Protein AF-A0A2U3Z8I8-F1 (afdb_monomer)

Solvent-accessible surface area (backbone atoms only — not comparable to full-atom values): 7405 Å² total; per-residue (Å²): 108,60,63,57,48,53,62,71,44,86,77,61,98,60,83,48,76,60,45,52,52,47,51,51,49,53,53,55,49,52,52,50,51,53,50,50,54,70,66,42,90,50,96,43,72,73,56,22,53,55,58,53,57,68,39,70,66,52,45,47,50,51,52,35,53,55,47,46,53,51,18,49,49,32,44,60,57,41,67,76,64,86,82,49,83,84,77,35,66,48,33,54,51,12,51,50,39,53,55,57,39,52,54,45,61,55,56,54,48,49,61,66,45,34,72,39,86,80,47,18,62,55,54,55,46,53,60,63,72,76,104

Radius of gyration: 17.64 Å; Cα contacts (8 Å, |Δi|>4): 87; chains: 1; bounding box: 41×37×45 Å

Sequence (131 aa):
MLYTFVVLVQMERLPSVQEWIVIAYIFTYAIEKVREIFMSEAGKISQKIKVWFSDYFNISDTIAIISFFIGFGLRFGAKWNFENAYDNHVFVAGRLIYCLNIIFWYVRLLDFLAVNQQAGPYVMMIGKMVS

Foldseek 3Di:
DLLVCCLVDDPDLDQDPSNVVVVVVLVVVVVVLVVQLVPQDDPDSVVSVVVQVVDPLSVLSVVLSVLLVVLVCLSVVLNPPPDDCVPPPSNVVSSVSSVVSVVSVVVNVLVVQLPDPVSVVVSVVVVVVVD

Organism: Leptonychotes weddellii (NCBI:txid9713)

Mean predicted aligned error: 6.65 Å

Secondary structure (DSSP, 8-state):
-HHHHHHHS---SSPPHHHHHHHHHHHHHHHHHHHHHHHSS-SSHHHHHHHHTTSHHHHHHHHHHHHHHHHHHHHHHGGGS-S-TTT-HHHHHHHHHHHHHHHHHHHHHHHHHHTSTTTHHHHHHHHHHH-

Nearest PDB structures (foldseek):
  8si6-assembly1_A  TM=9.693E-01  e=1.575E-14  Mus musculus
  8si2-assembly1_A  TM=9.729E-01  e=2.718E-14  Mus musculus
  8si4-assembly1_A  TM=9.663E-01  e=4.692E-14  Mus musculus
  8w2l-assembly1_A  TM=9.672E-01  e=5.836E-14  Aequorea victoria
  8si5-assembly1_A  TM=9.693E-01  e=8.551E-14  Mus musculus

Structure (mmCIF, N/CA/C/O backbone):
data_AF-A0A2U3Z8I8-F1
#
_entry.id   AF-A0A2U3Z8I8-F1
#
loop_
_atom_site.group_PDB
_atom_site.id
_atom_site.type_symbol
_atom_site.label_atom_id
_atom_site.label_alt_id
_atom_site.label_comp_id
_atom_site.label_asym_id
_atom_site.label_entity_id
_atom_site.label_seq_id
_atom_site.pdbx_PDB_ins_code
_atom_site.Cartn_x
_atom_site.Cartn_y
_atom_site.Cartn_z
_atom_site.occupancy
_atom_site.B_iso_or_equi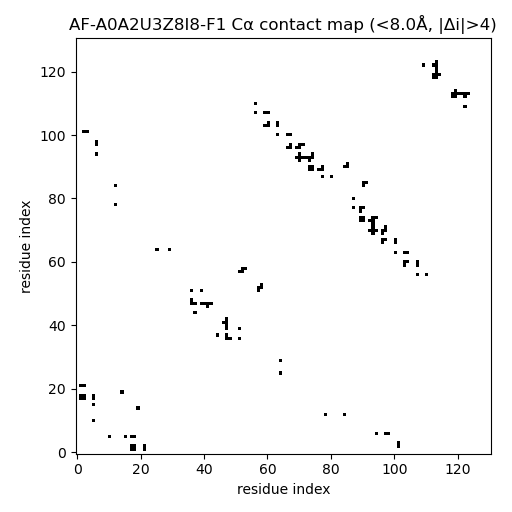v
_atom_site.auth_seq_id
_atom_site.auth_comp_id
_atom_site.auth_asym_id
_atom_site.auth_atom_id
_atom_site.pdbx_PDB_model_num
ATOM 1 N N . MET A 1 1 ? 0.387 -12.212 -5.362 1.00 86.69 1 MET A N 1
ATOM 2 C CA . MET A 1 1 ? 0.625 -12.945 -6.628 1.00 86.69 1 MET A CA 1
ATOM 3 C C . MET A 1 1 ? 1.063 -12.027 -7.766 1.00 86.69 1 MET A C 1
ATOM 5 O O . MET A 1 1 ? 2.200 -12.146 -8.202 1.00 86.69 1 MET A O 1
ATOM 9 N N . LEU A 1 2 ? 0.233 -11.085 -8.237 1.00 88.25 2 LEU A N 1
ATOM 10 C CA . LEU A 1 2 ? 0.663 -10.161 -9.304 1.00 88.25 2 LEU A CA 1
ATOM 11 C C . LEU A 1 2 ? 1.798 -9.235 -8.853 1.00 88.25 2 LEU A C 1
ATOM 13 O O . LEU A 1 2 ? 2.768 -9.060 -9.580 1.00 88.25 2 LEU A O 1
ATOM 17 N N . TYR A 1 3 ? 1.733 -8.723 -7.621 1.00 88.25 3 TYR A N 1
ATOM 18 C CA . TYR A 1 3 ? 2.781 -7.834 -7.123 1.00 88.25 3 TYR A CA 1
ATOM 19 C C . TYR A 1 3 ? 4.147 -8.520 -6.991 1.00 88.25 3 TYR A C 1
ATOM 21 O O . TYR A 1 3 ? 5.152 -7.995 -7.454 1.00 88.25 3 TYR A O 1
ATOM 29 N N . THR A 1 4 ? 4.175 -9.750 -6.473 1.00 90.94 4 THR A N 1
ATOM 30 C CA . THR A 1 4 ? 5.386 -10.584 -6.445 1.00 90.94 4 THR A CA 1
ATOM 31 C C . THR A 1 4 ? 5.949 -10.842 -7.836 1.00 90.94 4 THR A C 1
ATOM 33 O O . THR A 1 4 ? 7.159 -10.790 -8.011 1.00 90.94 4 THR A O 1
ATOM 36 N N . PHE A 1 5 ? 5.093 -11.089 -8.833 1.00 89.31 5 PHE A N 1
ATOM 37 C CA . PHE A 1 5 ? 5.540 -11.284 -10.212 1.00 89.31 5 PHE A CA 1
ATOM 38 C C . PHE A 1 5 ? 6.218 -10.022 -10.759 1.00 89.31 5 PHE A C 1
ATOM 40 O O . PHE A 1 5 ? 7.313 -10.109 -11.302 1.00 89.31 5 PHE A O 1
ATOM 47 N N . VAL A 1 6 ? 5.615 -8.850 -10.542 1.00 87.25 6 VAL A N 1
ATOM 48 C CA . VAL A 1 6 ? 6.165 -7.549 -10.964 1.00 87.25 6 VAL A CA 1
ATOM 49 C C . VAL A 1 6 ? 7.512 -7.243 -10.297 1.00 87.25 6 VAL A C 1
ATOM 51 O O . VAL A 1 6 ? 8.375 -6.631 -10.919 1.00 87.25 6 VAL A O 1
ATOM 54 N N . VAL A 1 7 ? 7.702 -7.663 -9.044 1.00 87.31 7 VAL A N 1
ATOM 55 C CA . VAL A 1 7 ? 8.947 -7.442 -8.291 1.00 87.31 7 VAL A CA 1
ATOM 56 C C . VAL A 1 7 ? 10.059 -8.424 -8.690 1.00 87.31 7 VAL A C 1
ATOM 58 O O . VAL A 1 7 ? 11.222 -8.028 -8.783 1.00 87.31 7 VAL A O 1
ATOM 61 N N . LEU A 1 8 ? 9.718 -9.699 -8.911 1.00 86.44 8 LEU A N 1
ATOM 62 C CA . LEU A 1 8 ? 10.684 -10.767 -9.196 1.00 86.44 8 LEU A CA 1
ATOM 63 C C . LEU A 1 8 ? 11.127 -10.802 -10.660 1.00 86.44 8 LEU A C 1
ATOM 65 O O . LEU A 1 8 ? 12.287 -11.102 -10.942 1.00 86.44 8 LEU A O 1
ATOM 69 N N . VAL A 1 9 ? 10.219 -10.513 -11.592 1.00 86.12 9 VAL A N 1
ATOM 70 C CA . VAL A 1 9 ? 10.545 -10.455 -13.019 1.00 86.12 9 VAL A CA 1
ATOM 71 C C . VAL A 1 9 ? 11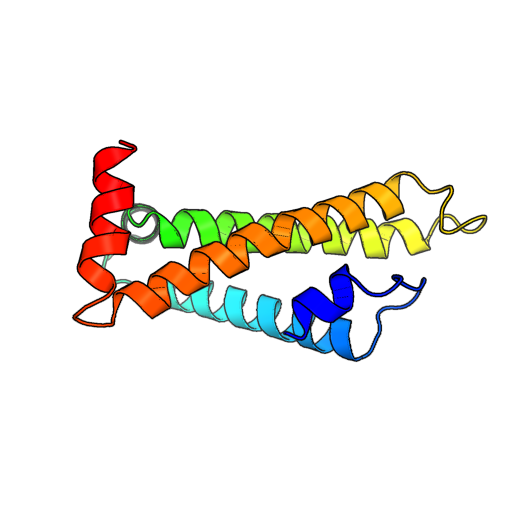.311 -9.16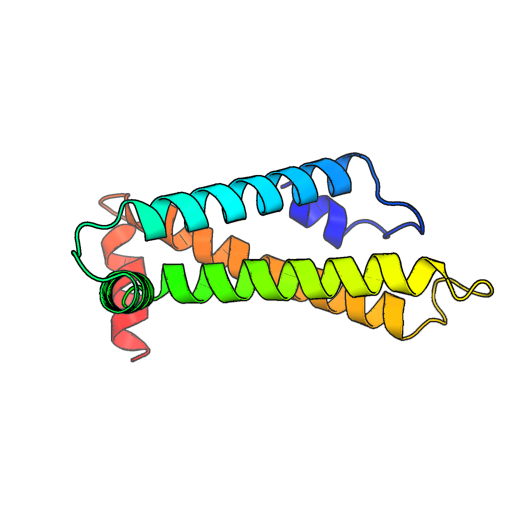9 -13.317 1.00 86.12 9 VAL A C 1
ATOM 73 O O . VAL A 1 9 ? 11.123 -8.139 -12.669 1.00 86.12 9 VAL A O 1
ATOM 76 N N . GLN A 1 10 ? 12.217 -9.235 -14.292 1.00 74.31 10 GLN A N 1
ATOM 77 C CA . GLN A 1 10 ? 13.007 -8.085 -14.711 1.00 74.31 10 GLN A CA 1
ATOM 78 C C . GLN A 1 10 ? 12.092 -6.909 -15.076 1.00 74.31 10 GLN A C 1
ATOM 80 O O . GLN A 1 10 ? 11.291 -6.985 -16.004 1.00 74.31 10 GLN A O 1
ATOM 85 N N . MET A 1 11 ? 12.229 -5.811 -14.331 1.00 73.88 11 MET A N 1
ATOM 86 C CA . MET A 1 11 ? 11.493 -4.581 -14.594 1.00 73.88 11 MET A CA 1
ATOM 87 C C . MET A 1 11 ? 12.020 -3.929 -15.871 1.00 73.88 11 MET A C 1
ATOM 89 O O . MET A 1 11 ? 13.174 -3.498 -15.935 1.00 73.88 11 MET A O 1
ATOM 93 N N . GLU A 1 12 ? 11.162 -3.857 -16.882 1.00 73.19 12 GLU A N 1
ATOM 94 C CA . GLU A 1 12 ? 11.425 -3.111 -18.106 1.00 73.19 12 GLU A CA 1
ATOM 95 C C . GLU A 1 12 ? 11.222 -1.601 -17.893 1.00 73.19 12 GLU A C 1
ATOM 97 O O . GLU A 1 12 ? 10.662 -1.145 -16.888 1.00 73.19 12 GLU A O 1
ATOM 102 N N . ARG A 1 13 ? 11.690 -0.802 -18.864 1.00 68.50 13 ARG A N 1
ATOM 103 C CA . ARG A 1 13 ? 11.580 0.669 -18.831 1.00 68.50 13 ARG A CA 1
ATOM 104 C C . ARG A 1 13 ? 10.128 1.147 -18.789 1.00 68.50 13 ARG A C 1
ATOM 106 O O . ARG A 1 13 ? 9.853 2.203 -18.226 1.00 68.50 13 ARG A O 1
ATOM 113 N N . LEU A 1 14 ? 9.218 0.401 -19.412 1.00 72.56 14 LEU A N 1
ATOM 114 C CA . LEU A 1 14 ? 7.792 0.696 -19.406 1.00 72.56 14 LEU A CA 1
ATOM 115 C C . LEU A 1 14 ? 7.071 -0.220 -18.411 1.00 72.56 14 LEU A C 1
ATOM 117 O O . LEU A 1 14 ? 7.456 -1.384 -18.281 1.00 72.56 14 LEU A O 1
ATOM 121 N N . PRO A 1 15 ? 6.037 0.280 -17.711 1.00 80.38 15 PRO A N 1
ATOM 122 C CA . PRO A 1 15 ? 5.259 -0.558 -16.816 1.00 80.38 15 PRO A CA 1
ATOM 123 C C . PRO A 1 15 ? 4.538 -1.642 -17.614 1.00 80.38 15 PRO A C 1
ATOM 125 O O . PRO A 1 15 ? 3.866 -1.350 -18.609 1.00 80.38 15 PRO A O 1
ATOM 128 N N . SER A 1 16 ? 4.669 -2.888 -17.168 1.00 86.75 16 SER A N 1
ATOM 129 C CA . SER A 1 16 ? 3.949 -4.012 -17.761 1.00 86.75 16 SER A CA 1
ATOM 130 C C . SER A 1 16 ? 2.458 -3.942 -17.424 1.00 86.75 16 SER A C 1
ATOM 132 O O . SER A 1 16 ? 2.032 -3.231 -16.510 1.00 86.75 16 SER A O 1
ATOM 134 N N . VAL A 1 17 ? 1.636 -4.715 -18.136 1.00 88.62 17 VAL A N 1
ATOM 135 C CA . VAL A 1 17 ? 0.191 -4.796 -17.856 1.00 88.62 17 VAL A CA 1
ATOM 136 C C . VAL A 1 17 ? -0.062 -5.238 -16.409 1.00 88.62 17 VAL A C 1
ATOM 138 O O . VAL A 1 17 ? -0.942 -4.705 -15.739 1.00 88.62 17 VAL A O 1
ATOM 141 N N . GLN A 1 18 ? 0.747 -6.168 -15.894 1.00 90.31 18 GLN A N 1
ATOM 142 C CA . GLN A 1 18 ? 0.650 -6.635 -14.512 1.00 90.31 18 GLN A CA 1
ATOM 143 C C . GLN A 1 18 ? 0.972 -5.521 -13.508 1.00 90.31 18 GLN A C 1
ATOM 145 O O . GLN A 1 18 ? 0.321 -5.432 -12.469 1.00 90.31 18 GLN A O 1
ATOM 150 N N . GLU A 1 19 ? 1.945 -4.661 -13.814 1.00 89.31 19 GLU A N 1
ATOM 151 C CA . GLU A 1 19 ? 2.300 -3.523 -12.964 1.00 89.31 19 GLU A CA 1
ATOM 152 C C . GLU A 1 19 ? 1.158 -2.505 -12.891 1.00 89.31 19 GLU A C 1
ATOM 154 O O . GLU A 1 19 ? 0.790 -2.080 -11.796 1.00 89.31 19 GLU A O 1
ATOM 159 N N . TRP A 1 20 ? 0.520 -2.195 -14.023 1.00 90.38 20 TRP A N 1
ATOM 160 C CA . TRP A 1 20 ? -0.655 -1.318 -14.059 1.00 90.38 20 TRP A CA 1
ATOM 161 C C . TRP A 1 20 ? -1.812 -1.826 -13.200 1.00 90.38 20 TRP A C 1
ATOM 163 O O . TRP A 1 20 ? -2.439 -1.032 -12.500 1.00 90.38 20 TRP A O 1
ATOM 173 N N . ILE A 1 21 ? -2.066 -3.138 -13.197 1.00 93.88 21 ILE A N 1
ATOM 174 C CA . ILE A 1 21 ? -3.099 -3.739 -12.341 1.00 93.88 21 ILE A CA 1
ATOM 175 C C . ILE A 1 21 ? -2.762 -3.530 -10.860 1.00 93.88 21 ILE A C 1
ATOM 177 O O . ILE A 1 21 ? -3.643 -3.195 -10.071 1.00 93.88 21 ILE A O 1
ATOM 181 N N . VAL A 1 22 ? -1.493 -3.691 -10.471 1.00 93.06 22 VAL A N 1
ATOM 182 C CA . VAL A 1 22 ? -1.065 -3.472 -9.082 1.00 93.06 22 VAL A CA 1
ATOM 183 C C . VAL A 1 22 ? -1.197 -2.004 -8.681 1.00 93.06 22 VAL A C 1
ATOM 185 O O . VAL A 1 22 ? -1.705 -1.713 -7.600 1.00 93.06 22 VAL A O 1
ATOM 188 N N . ILE A 1 23 ? -0.790 -1.080 -9.553 1.00 92.62 23 ILE A N 1
ATOM 189 C CA . ILE A 1 23 ? -0.935 0.361 -9.317 1.00 92.62 23 ILE A CA 1
ATOM 190 C C . ILE A 1 23 ? -2.411 0.720 -9.137 1.00 92.62 23 ILE A C 1
ATOM 192 O O . ILE A 1 23 ? -2.758 1.401 -8.175 1.00 92.62 23 ILE A O 1
ATOM 196 N N . ALA A 1 24 ? -3.283 0.227 -10.022 1.00 94.50 24 ALA A N 1
ATOM 197 C CA . ALA A 1 24 ? -4.720 0.448 -9.927 1.00 94.50 24 ALA A CA 1
ATOM 198 C C . ALA A 1 24 ? -5.282 -0.095 -8.607 1.00 94.50 24 ALA A C 1
ATOM 200 O O . ALA A 1 24 ? -5.999 0.625 -7.918 1.00 94.50 24 ALA A O 1
ATOM 201 N N . TYR A 1 25 ? -4.894 -1.313 -8.214 1.00 94.50 25 TYR A N 1
ATOM 202 C CA . TYR A 1 25 ? -5.311 -1.922 -6.951 1.00 94.50 25 TYR A CA 1
ATOM 203 C C . TYR A 1 25 ? -4.919 -1.059 -5.745 1.00 94.50 25 TYR A C 1
ATOM 205 O O . TYR A 1 25 ? -5.784 -0.680 -4.958 1.00 94.50 25 TYR A O 1
ATOM 213 N N . ILE A 1 26 ? -3.640 -0.686 -5.627 1.00 94.38 26 ILE A N 1
ATOM 214 C CA . ILE A 1 26 ? -3.137 0.105 -4.493 1.00 94.38 26 ILE A CA 1
ATOM 215 C C . ILE A 1 26 ? -3.759 1.504 -4.479 1.00 94.38 26 ILE A C 1
ATOM 217 O O . ILE A 1 26 ? -4.097 2.019 -3.415 1.00 94.38 26 ILE A O 1
ATOM 221 N N . PHE A 1 27 ? -3.979 2.103 -5.649 1.00 94.44 27 PHE A N 1
ATOM 222 C CA . PHE A 1 27 ? -4.657 3.389 -5.767 1.00 94.44 27 PHE A CA 1
ATOM 223 C C . PHE A 1 27 ? -6.114 3.318 -5.291 1.00 94.44 27 PHE A C 1
ATOM 225 O O . PHE A 1 27 ? -6.533 4.127 -4.465 1.00 94.44 27 PHE A O 1
ATOM 232 N N . THR A 1 28 ? -6.879 2.321 -5.746 1.00 95.38 28 THR A N 1
ATOM 233 C CA . THR A 1 28 ? -8.259 2.122 -5.277 1.00 95.38 28 THR A CA 1
ATOM 234 C C . THR A 1 28 ? -8.320 1.781 -3.789 1.00 95.38 28 THR A C 1
ATOM 236 O O . THR A 1 28 ? -9.191 2.292 -3.088 1.00 95.38 28 THR A O 1
ATOM 239 N N . TYR A 1 29 ? -7.355 1.008 -3.281 1.00 94.19 29 TYR A N 1
ATOM 240 C CA . TYR A 1 29 ? -7.232 0.694 -1.858 1.00 94.19 29 TYR A CA 1
ATOM 241 C C . TYR A 1 29 ? -6.965 1.951 -1.022 1.00 94.19 29 TYR A C 1
ATOM 243 O O . TYR A 1 29 ? -7.586 2.150 0.019 1.00 94.19 29 TYR A O 1
ATOM 251 N N . ALA A 1 30 ? -6.101 2.852 -1.498 1.00 94.25 30 ALA A N 1
ATOM 252 C CA . ALA A 1 30 ? -5.853 4.130 -0.837 1.00 94.25 30 ALA A CA 1
ATOM 253 C C . ALA A 1 30 ? -7.124 4.991 -0.762 1.00 94.25 30 ALA A C 1
ATOM 255 O O . ALA A 1 30 ? -7.412 5.567 0.287 1.00 94.25 30 ALA A O 1
ATOM 256 N N . ILE A 1 31 ? -7.921 5.037 -1.835 1.00 94.12 31 ILE A N 1
ATOM 257 C CA . ILE A 1 31 ? -9.219 5.732 -1.836 1.00 94.12 31 ILE A CA 1
ATOM 258 C C . ILE A 1 31 ? -10.174 5.102 -0.816 1.00 94.12 31 ILE A C 1
ATOM 260 O O . ILE A 1 31 ? -10.853 5.820 -0.080 1.00 94.12 31 ILE A O 1
ATOM 264 N N . GLU A 1 32 ? -10.219 3.773 -0.738 1.00 93.62 32 GLU A N 1
ATOM 265 C CA . GLU A 1 32 ? -11.049 3.075 0.240 1.00 93.62 32 GLU A CA 1
ATOM 266 C C . GLU A 1 32 ? -10.632 3.392 1.682 1.00 93.62 32 GLU A C 1
ATOM 268 O O . GLU A 1 32 ? -11.499 3.689 2.505 1.00 93.62 32 GLU A O 1
ATOM 273 N N . LYS A 1 33 ? -9.327 3.434 1.974 1.00 90.88 33 LYS A N 1
ATOM 274 C CA . LYS A 1 33 ? -8.813 3.842 3.289 1.00 90.88 33 LYS A CA 1
ATOM 275 C C . LYS A 1 33 ? -9.145 5.290 3.628 1.00 90.88 33 LYS A C 1
ATOM 277 O O . LYS A 1 33 ? -9.551 5.585 4.749 1.00 90.88 33 LYS A O 1
ATOM 282 N N . VAL A 1 34 ? -9.067 6.194 2.655 1.00 89.12 34 VAL A N 1
ATOM 283 C CA . VAL A 1 34 ? -9.515 7.582 2.834 1.00 89.12 34 VAL A CA 1
ATOM 284 C C . VAL A 1 34 ? -11.013 7.628 3.163 1.00 89.12 34 VAL A C 1
ATOM 286 O O . VAL A 1 34 ? -11.409 8.309 4.111 1.00 89.12 34 VAL A O 1
ATOM 289 N N . ARG A 1 35 ? -11.851 6.862 2.450 1.00 90.25 35 ARG A N 1
ATOM 290 C CA . ARG A 1 35 ? -13.292 6.741 2.741 1.00 90.25 35 ARG A CA 1
ATOM 291 C C . ARG A 1 35 ? -13.549 6.199 4.152 1.00 90.25 35 ARG A C 1
ATOM 293 O O . ARG A 1 35 ? -14.418 6.726 4.842 1.00 90.25 35 ARG A O 1
ATOM 300 N N . GLU A 1 36 ? -12.805 5.181 4.580 1.00 87.75 36 GLU A N 1
ATOM 301 C CA . GLU A 1 36 ? -12.894 4.580 5.919 1.00 87.75 36 GLU A CA 1
ATOM 302 C C . GLU A 1 36 ? -12.628 5.622 7.020 1.00 87.75 36 GLU A C 1
ATOM 304 O O . GLU A 1 36 ? -13.430 5.775 7.944 1.00 87.75 36 GLU A O 1
ATOM 309 N N . ILE A 1 37 ? -11.573 6.431 6.865 1.00 84.81 37 ILE A N 1
ATOM 310 C CA . ILE A 1 37 ? -11.239 7.521 7.795 1.00 84.81 37 ILE A CA 1
ATOM 311 C C . ILE A 1 37 ? -12.368 8.561 7.858 1.00 84.81 37 ILE A C 1
ATOM 313 O O . ILE A 1 37 ? -12.708 9.040 8.942 1.00 84.81 37 ILE A O 1
ATOM 317 N N . PHE A 1 38 ? -12.985 8.905 6.721 1.00 79.88 38 PHE A N 1
ATOM 318 C CA . PHE A 1 38 ? -14.100 9.857 6.689 1.00 79.88 38 PHE A CA 1
ATOM 319 C C . PHE A 1 38 ? -15.378 9.317 7.342 1.00 79.88 38 PHE A C 1
ATOM 321 O O . PHE A 1 38 ? -16.092 10.101 7.971 1.00 79.88 38 PHE A O 1
ATOM 328 N N . MET A 1 39 ? -15.654 8.015 7.237 1.00 80.75 39 MET A N 1
ATOM 329 C CA . MET A 1 39 ? -16.856 7.377 7.793 1.00 80.75 39 MET A CA 1
ATOM 330 C C . MET A 1 39 ? -16.740 6.989 9.275 1.00 80.75 39 MET A C 1
ATOM 332 O O . MET A 1 39 ? -17.751 6.671 9.890 1.00 80.75 39 MET A O 1
ATOM 336 N N . SER A 1 40 ? -15.548 7.065 9.874 1.00 75.81 40 SER A N 1
ATOM 337 C CA . SER A 1 40 ? -15.340 6.770 11.301 1.00 75.81 40 SER A CA 1
ATOM 338 C C . SER A 1 40 ? -16.218 7.647 12.217 1.00 75.81 40 SER A C 1
ATOM 340 O O . SER A 1 40 ? -16.455 8.819 11.924 1.00 75.81 40 SER A O 1
ATOM 342 N N . GLU A 1 41 ? -16.710 7.108 13.333 1.00 62.88 41 GLU A N 1
ATOM 343 C CA . GLU A 1 41 ? -17.842 7.653 14.113 1.00 62.88 41 GLU A CA 1
ATOM 344 C C . GLU A 1 41 ? -17.586 8.997 14.837 1.00 62.88 41 GLU A C 1
ATOM 346 O O . GLU A 1 41 ? -18.524 9.639 15.310 1.00 62.88 41 GLU A O 1
ATOM 351 N N . ALA A 1 42 ? -16.341 9.478 14.942 1.00 63.88 42 ALA A N 1
ATOM 352 C CA . ALA A 1 42 ? -16.028 10.646 15.779 1.00 6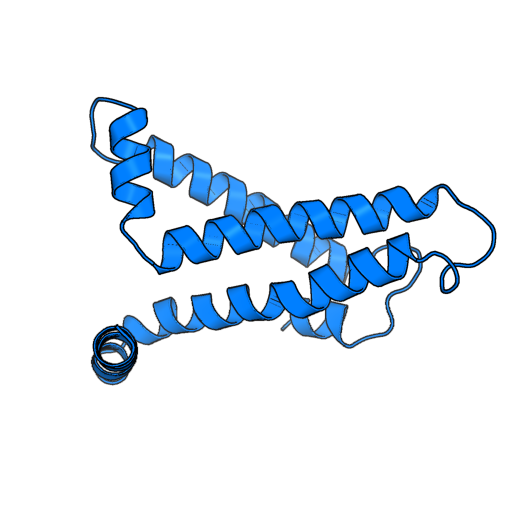3.88 42 ALA A CA 1
ATOM 353 C C . ALA A 1 42 ? -16.446 11.999 15.156 1.00 63.88 42 ALA A C 1
ATOM 355 O O . ALA A 1 42 ? -16.112 12.307 14.022 1.00 63.88 42 ALA A O 1
ATOM 356 N N . GLY A 1 43 ? -17.074 12.905 15.912 1.00 64.81 43 GLY A N 1
ATOM 357 C CA . GLY A 1 43 ? -17.532 14.201 15.369 1.00 64.81 43 GLY A CA 1
ATOM 358 C C . GLY A 1 43 ? -16.432 15.137 14.823 1.00 64.81 43 GLY A C 1
ATOM 359 O O . GLY A 1 43 ? -16.712 15.984 13.979 1.00 64.81 43 GLY A O 1
ATOM 360 N N . LYS A 1 44 ? -15.169 14.993 15.264 1.00 78.62 44 LYS A N 1
ATOM 361 C CA . LYS A 1 44 ? -14.021 15.819 14.829 1.00 78.62 44 LYS A CA 1
ATOM 362 C C . LYS A 1 44 ? -13.030 15.003 13.992 1.00 78.62 44 LYS A C 1
ATOM 364 O O . LYS A 1 44 ? -12.555 13.965 14.444 1.00 78.62 44 LYS A O 1
ATOM 369 N N . ILE A 1 45 ? -12.618 15.530 12.834 1.00 72.69 45 ILE A N 1
ATOM 370 C CA . ILE A 1 45 ? -11.684 14.873 11.890 1.00 72.69 45 ILE A CA 1
ATOM 371 C C . ILE A 1 45 ? -10.351 14.491 12.559 1.00 72.69 45 ILE A C 1
ATOM 373 O O . ILE A 1 45 ? -9.857 13.384 12.372 1.00 72.69 45 ILE A O 1
ATOM 377 N N . SER A 1 46 ? -9.797 15.367 13.403 1.00 74.00 46 SER A N 1
ATOM 378 C CA . SER A 1 46 ? -8.547 15.087 14.130 1.00 74.00 46 SER A CA 1
ATOM 379 C C . SER A 1 46 ? -8.664 13.876 15.069 1.00 74.00 46 SER A C 1
ATOM 381 O O . SER A 1 46 ? -7.722 13.099 15.209 1.00 74.00 46 SER A O 1
ATOM 383 N N . GLN A 1 47 ? -9.840 13.674 15.667 1.00 76.94 47 GLN A N 1
ATOM 384 C CA . GLN A 1 47 ? -10.094 12.540 16.548 1.00 76.94 47 GLN A CA 1
ATOM 385 C C . GLN A 1 47 ? -10.311 11.247 15.752 1.00 76.94 47 GLN A C 1
ATOM 387 O O . GLN A 1 47 ? -9.804 10.211 16.172 1.00 76.94 47 GLN A O 1
ATOM 392 N N . LYS A 1 48 ? -10.968 11.312 14.582 1.00 78.62 48 LYS A N 1
ATOM 393 C CA . LYS A 1 48 ? -11.109 10.166 13.661 1.00 78.62 48 LYS A CA 1
ATOM 394 C C . LYS A 1 48 ? -9.748 9.597 13.267 1.00 78.62 48 LYS A C 1
ATOM 396 O O . LYS A 1 48 ? -9.509 8.405 13.407 1.00 78.62 48 LYS A O 1
ATOM 401 N N . ILE A 1 49 ? -8.840 10.477 12.843 1.00 78.38 49 ILE A N 1
ATOM 402 C CA . ILE A 1 49 ? -7.480 10.104 12.440 1.00 78.38 49 ILE A CA 1
ATOM 403 C C . ILE A 1 49 ? -6.729 9.456 13.610 1.00 78.38 49 ILE A C 1
ATOM 405 O O . ILE A 1 49 ? -6.100 8.418 13.437 1.00 78.38 49 ILE A O 1
ATOM 409 N N . LYS A 1 50 ? -6.835 10.026 14.818 1.00 81.75 50 LYS A N 1
ATOM 410 C CA . LYS A 1 50 ? -6.169 9.482 16.008 1.00 81.75 50 LYS A CA 1
ATOM 411 C C . LYS A 1 50 ? -6.667 8.082 16.381 1.00 81.75 50 LYS A C 1
ATOM 413 O O . LYS A 1 50 ? -5.853 7.243 16.745 1.00 81.75 50 LYS A O 1
ATOM 418 N N . VAL A 1 51 ? -7.977 7.840 16.299 1.00 81.94 51 VAL A N 1
ATOM 419 C CA . VAL A 1 51 ? -8.563 6.516 16.568 1.00 81.94 51 VAL A CA 1
ATOM 420 C C . VAL A 1 51 ? -8.132 5.517 15.498 1.00 81.94 51 VAL A C 1
ATOM 422 O O . VAL A 1 51 ? -7.698 4.424 15.834 1.00 81.94 51 VAL A O 1
ATOM 425 N N . TRP A 1 52 ? -8.165 5.913 14.226 1.00 82.44 52 TRP A N 1
ATOM 426 C CA . TRP A 1 52 ? -7.780 5.041 13.118 1.00 82.44 52 TRP A CA 1
ATOM 427 C C . TRP A 1 52 ? -6.299 4.623 13.174 1.00 82.44 52 TRP A C 1
ATOM 429 O O . TRP A 1 52 ? -5.974 3.459 12.948 1.00 82.44 52 TRP A O 1
ATOM 439 N N . PHE A 1 53 ? -5.403 5.536 13.568 1.00 83.69 53 PHE A N 1
ATOM 440 C CA . PHE A 1 53 ? -3.986 5.229 13.804 1.00 83.69 53 PHE A CA 1
ATOM 441 C C . PHE A 1 53 ? -3.712 4.450 15.102 1.00 83.69 53 PHE A C 1
ATOM 443 O O . PHE A 1 53 ? -2.556 4.146 15.374 1.00 83.69 53 PHE A O 1
ATOM 450 N N . SER A 1 54 ? -4.721 4.115 15.911 1.00 82.25 54 SER A N 1
ATOM 451 C CA . SER A 1 54 ? -4.512 3.254 17.083 1.00 82.25 54 SER A CA 1
ATOM 452 C C . SER A 1 54 ? -4.252 1.796 16.697 1.00 82.25 54 SER A C 1
ATOM 454 O O . SER A 1 54 ? -3.664 1.057 17.486 1.00 82.25 54 SER A O 1
ATOM 456 N N . ASP A 1 55 ? -4.678 1.381 15.504 1.00 85.12 55 ASP A N 1
ATOM 457 C CA . ASP A 1 55 ? -4.487 0.017 15.029 1.00 85.12 55 ASP A CA 1
ATOM 458 C C . ASP A 1 55 ? -3.134 -0.130 14.324 1.00 85.12 55 ASP A C 1
ATOM 460 O O . ASP A 1 55 ? -2.828 0.566 13.350 1.00 85.12 55 ASP A O 1
ATOM 464 N N . TYR A 1 56 ? -2.334 -1.101 14.774 1.00 85.38 56 TYR A N 1
ATOM 465 C CA . TYR A 1 56 ? -1.012 -1.391 14.208 1.00 85.38 56 TYR A CA 1
ATOM 466 C C . TYR A 1 56 ? -1.058 -1.674 12.697 1.00 85.38 56 TYR A C 1
ATOM 468 O O . TYR A 1 56 ? -0.189 -1.218 11.949 1.00 85.38 56 TYR A O 1
ATOM 476 N N . PHE A 1 57 ? -2.092 -2.377 12.224 1.00 88.56 57 PHE A N 1
ATOM 477 C CA . PHE A 1 57 ? -2.256 -2.680 10.802 1.00 88.56 57 PHE A CA 1
ATOM 478 C C . PHE A 1 57 ? -2.584 -1.436 9.962 1.00 88.56 57 PHE A C 1
ATOM 480 O O . PHE A 1 57 ? -2.078 -1.317 8.849 1.00 88.56 57 PHE A O 1
ATOM 487 N N . ASN A 1 58 ? -3.344 -0.472 10.495 1.00 89.38 58 ASN A N 1
ATOM 488 C CA . ASN A 1 58 ? -3.666 0.777 9.793 1.00 89.38 58 ASN A CA 1
ATOM 489 C C . ASN A 1 58 ? -2.437 1.694 9.657 1.00 89.38 58 ASN A C 1
ATOM 491 O O . ASN A 1 58 ? -2.222 2.314 8.608 1.00 89.38 58 ASN A O 1
ATOM 495 N N . ILE A 1 59 ? -1.576 1.733 10.683 1.00 90.12 59 ILE A N 1
ATOM 496 C CA . ILE A 1 59 ? -0.271 2.408 10.595 1.00 90.12 59 ILE A CA 1
ATOM 497 C C . ILE A 1 59 ? 0.575 1.767 9.485 1.00 90.12 59 ILE A C 1
ATOM 499 O O . ILE A 1 59 ? 1.083 2.473 8.611 1.00 90.12 59 ILE A O 1
ATOM 503 N N . SER A 1 60 ? 0.697 0.435 9.497 1.00 92.38 60 SER A N 1
ATOM 504 C CA . SER A 1 60 ? 1.449 -0.314 8.484 1.00 92.38 60 SER A CA 1
ATOM 505 C C . SER A 1 60 ? 0.923 -0.051 7.067 1.00 92.38 60 SER A C 1
ATOM 507 O O . SER A 1 60 ? 1.713 0.216 6.163 1.00 92.38 60 SER A O 1
ATOM 509 N N . ASP A 1 61 ? -0.397 -0.058 6.871 1.00 92.75 61 ASP A N 1
ATOM 510 C CA . ASP A 1 61 ? -1.033 0.226 5.579 1.00 92.75 61 ASP A CA 1
ATOM 511 C C . ASP A 1 61 ? -0.724 1.640 5.078 1.00 92.75 61 ASP A C 1
ATOM 513 O O . ASP A 1 61 ? -0.454 1.844 3.895 1.00 92.75 61 ASP A O 1
ATOM 517 N N . THR A 1 62 ? -0.700 2.627 5.975 1.00 92.06 62 THR A N 1
ATOM 518 C CA . THR A 1 62 ? -0.354 4.009 5.613 1.00 92.06 62 THR A CA 1
ATOM 519 C C . THR A 1 62 ? 1.083 4.108 5.111 1.00 92.06 62 THR A C 1
ATOM 521 O O . THR A 1 62 ? 1.344 4.724 4.076 1.00 92.06 62 THR A O 1
ATOM 524 N N . ILE A 1 63 ? 2.019 3.459 5.810 1.00 94.12 63 ILE A N 1
ATOM 525 C CA . ILE A 1 63 ? 3.429 3.397 5.404 1.00 94.12 63 ILE A CA 1
ATOM 526 C C . ILE A 1 63 ? 3.561 2.669 4.060 1.00 94.12 63 ILE A C 1
ATOM 528 O O . ILE A 1 63 ? 4.308 3.121 3.186 1.00 94.12 63 ILE A O 1
ATOM 532 N N . ALA A 1 64 ? 2.807 1.586 3.855 1.00 93.94 64 ALA A N 1
ATOM 533 C CA . ALA A 1 64 ? 2.787 0.836 2.604 1.00 93.94 64 ALA A CA 1
ATOM 534 C C . ALA A 1 64 ? 2.320 1.703 1.426 1.00 93.94 64 ALA A C 1
ATOM 536 O O . ALA A 1 64 ? 2.976 1.740 0.387 1.00 93.94 64 ALA A O 1
ATOM 537 N N . ILE A 1 65 ? 1.225 2.447 1.588 1.00 94.56 65 ILE A N 1
ATOM 538 C CA . ILE A 1 65 ? 0.666 3.301 0.535 1.00 94.56 65 ILE A CA 1
ATOM 539 C C . ILE A 1 65 ? 1.618 4.462 0.210 1.00 94.56 65 ILE A C 1
ATOM 541 O O . ILE A 1 65 ? 1.929 4.698 -0.958 1.00 94.56 65 ILE A O 1
ATOM 545 N N . ILE A 1 66 ? 2.131 5.167 1.226 1.00 94.44 66 ILE A N 1
ATOM 546 C CA . ILE A 1 66 ? 3.032 6.315 1.024 1.00 94.44 66 ILE A CA 1
ATOM 547 C C . ILE A 1 66 ? 4.332 5.873 0.346 1.00 94.44 66 ILE A C 1
ATOM 549 O O . ILE A 1 66 ? 4.738 6.459 -0.659 1.00 94.44 66 ILE A O 1
ATOM 553 N N . SER A 1 67 ? 4.975 4.818 0.856 1.00 93.69 67 SER A N 1
ATOM 554 C CA . SER A 1 67 ? 6.221 4.310 0.269 1.00 93.69 67 SER A CA 1
ATOM 555 C C . SER A 1 67 ? 6.019 3.783 -1.155 1.00 93.69 67 SER A C 1
ATOM 557 O O . SER A 1 67 ? 6.900 3.969 -1.995 1.00 93.69 67 SER A O 1
ATOM 559 N N . PHE A 1 68 ? 4.848 3.215 -1.469 1.00 93.81 68 PHE A N 1
ATOM 560 C CA . PHE A 1 68 ? 4.511 2.786 -2.826 1.00 93.81 68 PHE A CA 1
ATOM 561 C C . PHE A 1 68 ? 4.466 3.963 -3.806 1.00 93.81 68 PHE A C 1
ATOM 563 O O . PHE A 1 68 ? 5.099 3.905 -4.859 1.00 93.81 68 PHE A O 1
ATOM 570 N N . PHE A 1 69 ? 3.781 5.059 -3.457 1.00 93.12 69 PHE A N 1
ATOM 571 C CA . PHE A 1 69 ? 3.721 6.239 -4.327 1.00 93.12 69 PHE A CA 1
ATOM 572 C C . PHE A 1 69 ? 5.079 6.925 -4.490 1.00 93.12 69 PHE A C 1
ATOM 574 O O . PHE A 1 69 ? 5.378 7.413 -5.579 1.00 93.12 69 PHE A O 1
ATOM 581 N N . ILE A 1 70 ? 5.931 6.910 -3.460 1.00 92.50 70 ILE A N 1
ATOM 582 C CA . ILE A 1 70 ? 7.317 7.389 -3.570 1.00 92.50 70 ILE A CA 1
ATOM 583 C C . ILE A 1 70 ? 8.102 6.518 -4.559 1.00 92.50 70 ILE A C 1
ATOM 585 O O . ILE A 1 70 ? 8.722 7.044 -5.483 1.00 92.50 70 ILE A O 1
ATOM 589 N N . GLY A 1 71 ? 8.041 5.190 -4.416 1.00 89.00 71 GLY A N 1
ATOM 590 C CA . GLY A 1 71 ? 8.687 4.261 -5.345 1.00 89.00 71 GLY A CA 1
ATOM 591 C C . GLY A 1 71 ? 8.182 4.435 -6.780 1.00 89.00 71 GLY A C 1
ATOM 592 O O . GLY A 1 71 ? 8.973 4.461 -7.723 1.00 89.00 71 GLY A O 1
ATOM 593 N N . PHE A 1 72 ? 6.867 4.607 -6.951 1.00 88.75 72 PHE A N 1
ATOM 594 C CA . PHE A 1 72 ? 6.226 4.867 -8.242 1.00 88.75 72 PHE A CA 1
ATOM 595 C C . PHE A 1 72 ? 6.700 6.194 -8.847 1.00 88.75 72 PHE A C 1
ATOM 597 O O . PHE A 1 72 ? 7.104 6.229 -10.008 1.00 88.75 72 PHE A O 1
ATOM 604 N N . GLY A 1 73 ? 6.742 7.265 -8.052 1.00 87.25 73 GLY A N 1
ATOM 605 C CA . GLY A 1 73 ? 7.240 8.572 -8.473 1.00 87.25 73 GLY A CA 1
ATOM 606 C C . GLY A 1 73 ? 8.697 8.527 -8.932 1.00 87.25 73 GLY A C 1
ATOM 607 O O . GLY A 1 73 ? 9.013 9.049 -9.997 1.00 87.25 73 GLY A O 1
ATOM 608 N N . LEU A 1 74 ? 9.576 7.840 -8.195 1.00 85.50 74 LEU A N 1
ATOM 609 C CA . LEU A 1 74 ? 10.982 7.666 -8.585 1.00 85.50 74 LEU A CA 1
ATOM 610 C C . LEU A 1 74 ? 11.126 6.838 -9.868 1.00 85.50 74 LEU A C 1
ATOM 612 O O . LEU A 1 74 ? 11.948 7.167 -10.724 1.00 85.50 74 LEU A O 1
ATOM 616 N N . ARG A 1 75 ? 10.289 5.812 -10.054 1.00 79.50 75 ARG A N 1
ATOM 617 C CA . ARG A 1 75 ? 10.283 5.004 -11.278 1.00 79.50 75 ARG A CA 1
ATOM 618 C C . ARG A 1 75 ? 9.861 5.808 -12.510 1.00 79.50 75 ARG A C 1
ATOM 620 O O . ARG A 1 75 ? 10.500 5.693 -13.553 1.00 79.50 75 ARG A O 1
ATOM 627 N N . PHE A 1 76 ? 8.823 6.637 -12.400 1.00 77.06 76 PHE A N 1
ATOM 628 C CA . PHE A 1 76 ? 8.379 7.504 -13.499 1.00 77.06 76 PHE A CA 1
ATOM 629 C C . PHE A 1 76 ? 9.311 8.703 -13.711 1.00 77.06 76 PHE A C 1
ATOM 631 O O . PHE A 1 76 ? 9.537 9.105 -14.850 1.00 77.06 76 PHE A O 1
ATOM 638 N N . GLY A 1 77 ? 9.898 9.241 -12.640 1.00 71.19 77 GLY A N 1
ATOM 639 C CA . GLY A 1 77 ? 10.884 10.321 -12.692 1.00 71.19 77 GLY A CA 1
ATOM 640 C C . GLY A 1 77 ? 12.181 9.907 -13.392 1.00 71.19 77 GLY A C 1
ATOM 641 O O . GLY A 1 77 ? 12.740 10.687 -14.158 1.00 71.19 77 GLY A O 1
ATOM 642 N N . ALA A 1 78 ? 12.609 8.650 -13.233 1.00 66.69 78 ALA A N 1
ATOM 643 C CA . ALA A 1 78 ? 13.784 8.102 -13.915 1.00 66.69 78 ALA A CA 1
ATOM 644 C C . ALA A 1 78 ? 13.633 8.002 -15.448 1.00 66.69 78 ALA A C 1
ATOM 646 O O . ALA A 1 78 ? 14.630 7.847 -16.150 1.00 66.69 78 ALA A O 1
ATOM 647 N N . LYS A 1 79 ? 12.410 8.127 -15.988 1.00 59.94 79 LYS A N 1
ATOM 648 C CA . LYS A 1 79 ? 12.134 8.119 -17.436 1.00 59.94 79 LYS A CA 1
ATOM 649 C C . LYS A 1 79 ? 12.763 9.311 -18.176 1.00 59.94 79 LYS A C 1
ATOM 651 O O . LYS A 1 79 ? 12.961 9.227 -19.384 1.00 59.94 79 LYS A O 1
ATOM 656 N N . TRP A 1 80 ? 13.061 10.407 -17.474 1.00 56.81 80 TRP A N 1
ATOM 657 C CA . TRP A 1 80 ? 13.506 11.666 -18.082 1.00 56.81 80 TRP A CA 1
ATOM 658 C C . TRP A 1 80 ? 15.023 11.760 -18.332 1.00 56.81 80 TRP A C 1
ATOM 660 O O . TRP A 1 80 ? 15.429 12.563 -19.165 1.00 56.81 80 TRP A O 1
ATOM 670 N N . ASN A 1 81 ? 15.851 10.914 -17.702 1.00 54.84 81 ASN A N 1
ATOM 671 C CA . ASN A 1 81 ? 17.305 10.876 -17.931 1.00 54.84 81 ASN A CA 1
ATOM 672 C C . ASN A 1 81 ? 17.666 9.737 -18.896 1.00 54.84 81 ASN A C 1
ATOM 674 O O . ASN A 1 81 ? 17.856 8.580 -18.510 1.00 54.84 81 ASN A O 1
ATOM 678 N N . PHE A 1 82 ? 17.687 10.087 -20.180 1.00 54.25 82 PHE A N 1
ATOM 679 C CA . PHE A 1 82 ? 17.778 9.197 -21.334 1.00 54.25 82 PHE A CA 1
ATOM 680 C C . PHE A 1 82 ? 19.237 8.846 -21.670 1.00 54.25 82 PHE A C 1
ATOM 682 O O . PHE A 1 82 ? 19.806 9.413 -22.593 1.00 54.25 82 PHE A O 1
ATOM 689 N N . GLU A 1 83 ? 19.851 7.892 -20.964 1.00 55.25 83 GLU A N 1
ATOM 690 C CA 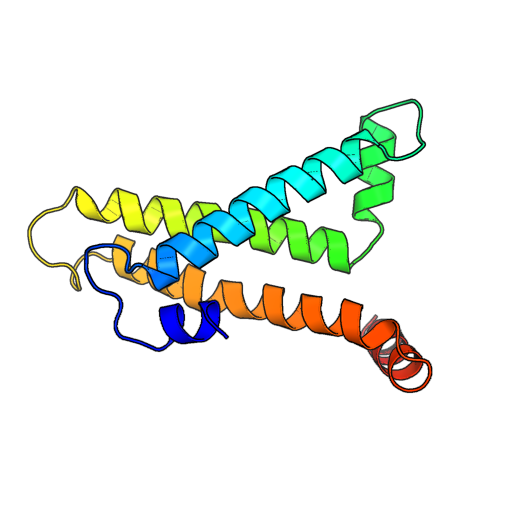. GLU A 1 83 ? 21.077 7.278 -21.510 1.00 55.25 83 GLU A CA 1
ATOM 691 C C . GLU A 1 83 ? 21.214 5.788 -21.174 1.00 55.25 83 GLU A C 1
ATOM 693 O O . GLU A 1 83 ? 21.321 4.986 -22.094 1.00 55.25 83 GLU A O 1
ATOM 698 N N . ASN A 1 84 ? 21.016 5.352 -19.921 1.00 55.34 84 ASN A N 1
ATOM 699 C CA . ASN A 1 84 ? 20.994 3.923 -19.564 1.00 55.34 84 ASN A CA 1
ATOM 700 C C . ASN A 1 84 ? 20.047 3.630 -18.384 1.00 55.34 84 ASN A C 1
ATOM 702 O O . ASN A 1 84 ? 20.131 4.242 -17.324 1.00 55.34 84 ASN A O 1
ATOM 706 N N . ALA A 1 85 ? 19.133 2.663 -18.541 1.00 53.16 85 ALA A N 1
ATOM 707 C CA . ALA A 1 85 ? 18.106 2.354 -17.531 1.00 53.16 85 ALA A CA 1
ATOM 708 C C . ALA A 1 85 ? 18.657 1.755 -16.223 1.00 53.16 85 ALA A C 1
ATOM 710 O O . ALA A 1 85 ? 18.004 1.873 -15.191 1.00 53.16 85 ALA A O 1
ATOM 711 N N . TYR A 1 86 ? 19.841 1.135 -16.263 1.00 53.91 86 TYR A N 1
ATOM 712 C CA . TYR A 1 86 ? 20.483 0.518 -15.096 1.00 53.91 86 TYR A CA 1
ATOM 713 C C . TYR A 1 86 ? 21.573 1.387 -14.442 1.00 53.91 86 TYR A C 1
ATOM 715 O O . TYR A 1 86 ? 21.873 1.156 -13.276 1.00 53.91 86 TYR A O 1
ATOM 723 N N . ASP A 1 87 ? 22.095 2.412 -15.129 1.00 56.41 87 ASP A N 1
ATOM 724 C CA . ASP A 1 87 ? 23.033 3.395 -14.544 1.00 56.41 87 ASP A CA 1
ATOM 725 C C . ASP A 1 87 ? 22.318 4.512 -13.773 1.00 56.41 87 ASP A C 1
ATOM 727 O O . ASP A 1 87 ? 22.922 5.249 -12.996 1.00 56.41 87 ASP A O 1
ATOM 731 N N . ASN A 1 88 ? 21.004 4.649 -13.955 1.00 69.19 88 ASN A N 1
ATOM 732 C CA . ASN A 1 88 ? 20.224 5.616 -13.204 1.00 69.19 88 ASN A CA 1
ATOM 733 C C . ASN A 1 88 ? 19.999 5.114 -11.771 1.00 69.19 88 ASN A C 1
ATOM 735 O O . ASN A 1 88 ? 19.080 4.335 -11.503 1.00 69.19 88 ASN A O 1
ATOM 739 N N . HIS A 1 89 ? 20.780 5.642 -10.826 1.00 77.50 89 HIS A N 1
ATOM 740 C CA . HIS A 1 89 ? 20.608 5.409 -9.385 1.00 77.50 89 HIS A CA 1
ATOM 741 C C . HIS A 1 89 ? 19.158 5.627 -8.907 1.00 77.50 89 HIS A C 1
ATOM 743 O O . HIS A 1 89 ? 18.688 4.939 -8.002 1.00 77.50 89 HIS A O 1
ATOM 749 N N . VAL A 1 90 ? 18.418 6.532 -9.559 1.00 80.00 90 VAL A N 1
ATOM 750 C CA . VAL A 1 90 ? 16.999 6.822 -9.284 1.00 80.00 90 VAL A CA 1
ATOM 751 C C . VAL A 1 90 ? 16.088 5.632 -9.610 1.00 80.00 90 VAL A C 1
ATOM 753 O O . VAL A 1 90 ? 15.185 5.318 -8.835 1.00 80.00 90 VAL A O 1
ATOM 756 N N . PHE A 1 91 ? 16.335 4.931 -10.722 1.00 81.31 91 PHE A N 1
ATOM 757 C CA . PHE A 1 91 ? 15.553 3.753 -11.108 1.00 81.31 91 PHE A CA 1
ATOM 758 C C . PHE A 1 91 ? 15.810 2.584 -10.152 1.00 81.31 91 PHE A C 1
ATOM 760 O O . PHE A 1 91 ? 14.868 1.925 -9.710 1.00 81.31 91 PHE A O 1
ATOM 767 N N . VAL A 1 92 ? 17.076 2.369 -9.775 1.00 83.44 92 VAL A N 1
ATOM 768 C CA . VAL A 1 92 ? 17.456 1.336 -8.801 1.00 83.44 92 VAL A CA 1
ATOM 769 C C . VAL A 1 92 ? 16.824 1.621 -7.438 1.00 83.44 92 VAL A C 1
ATOM 771 O O . VAL A 1 92 ? 16.245 0.714 -6.844 1.00 83.44 92 VAL A O 1
ATOM 774 N N . ALA A 1 93 ? 16.850 2.873 -6.970 1.00 87.62 93 ALA A N 1
ATOM 775 C CA . ALA A 1 93 ? 16.189 3.271 -5.728 1.00 87.62 93 ALA A CA 1
ATOM 776 C C . ALA A 1 93 ? 14.670 3.029 -5.780 1.00 87.62 93 ALA A C 1
ATOM 778 O O . ALA A 1 93 ? 14.115 2.437 -4.856 1.00 87.62 93 ALA A O 1
ATOM 779 N N . GLY A 1 94 ? 14.007 3.404 -6.881 1.00 87.44 94 GLY A N 1
ATOM 780 C CA . GLY A 1 94 ? 12.587 3.111 -7.096 1.00 87.44 94 GLY A CA 1
ATOM 781 C C . GLY A 1 94 ? 12.294 1.610 -7.021 1.00 87.44 94 GLY A C 1
ATOM 782 O O . GLY A 1 94 ? 11.431 1.187 -6.255 1.00 87.44 94 GLY A O 1
ATOM 783 N N . ARG A 1 95 ? 13.069 0.785 -7.735 1.00 87.31 95 ARG A N 1
ATOM 784 C CA . ARG A 1 95 ? 12.939 -0.680 -7.697 1.00 87.31 95 ARG A CA 1
ATOM 785 C C . ARG A 1 95 ? 13.155 -1.252 -6.295 1.00 87.31 95 ARG A C 1
ATOM 787 O O . ARG A 1 95 ? 12.381 -2.103 -5.873 1.00 87.31 95 ARG A O 1
ATOM 794 N N . LEU A 1 96 ? 14.170 -0.792 -5.563 1.00 90.12 96 LEU A N 1
ATOM 795 C CA . LEU A 1 96 ? 14.430 -1.243 -4.192 1.00 90.12 96 LEU A CA 1
ATOM 796 C C . LEU A 1 96 ? 13.263 -0.915 -3.258 1.00 90.12 96 LEU A C 1
ATOM 798 O O . LEU A 1 96 ? 12.868 -1.763 -2.460 1.00 90.12 96 LEU A O 1
ATOM 802 N N . ILE A 1 97 ? 12.664 0.270 -3.396 1.00 92.12 97 ILE A N 1
ATOM 803 C CA . ILE A 1 97 ? 11.474 0.646 -2.626 1.00 92.12 97 ILE A CA 1
ATOM 804 C C . ILE A 1 97 ? 10.305 -0.287 -2.955 1.00 92.12 97 ILE A C 1
ATOM 806 O O . ILE A 1 97 ? 9.663 -0.775 -2.032 1.00 92.12 97 ILE A O 1
ATOM 810 N N . TYR A 1 98 ? 10.071 -0.611 -4.230 1.00 89.88 98 TYR A N 1
ATOM 811 C CA . TYR A 1 98 ? 9.073 -1.611 -4.636 1.00 89.88 98 TYR A CA 1
ATOM 812 C C . TYR A 1 98 ? 9.329 -2.990 -4.005 1.00 89.88 98 TYR A C 1
ATOM 814 O O . TYR A 1 98 ? 8.406 -3.616 -3.480 1.00 89.88 98 TYR A O 1
ATOM 822 N N . CYS A 1 99 ? 10.584 -3.449 -4.007 1.00 90.88 99 CYS A N 1
ATOM 823 C CA . CYS A 1 99 ? 10.965 -4.720 -3.395 1.00 90.88 99 CYS A CA 1
ATOM 824 C C . CYS A 1 99 ? 10.695 -4.741 -1.887 1.00 90.88 99 CYS A C 1
ATOM 826 O O . CYS A 1 99 ? 10.169 -5.724 -1.380 1.00 90.88 99 CYS A O 1
ATOM 828 N N . LEU A 1 100 ? 11.033 -3.671 -1.163 1.00 93.44 100 LEU A N 1
ATOM 829 C CA . LEU A 1 100 ? 10.787 -3.581 0.281 1.00 93.44 100 LEU A CA 1
ATOM 830 C C . LEU A 1 100 ? 9.299 -3.408 0.597 1.00 93.44 100 LEU A C 1
ATOM 832 O O . LEU A 1 100 ? 8.801 -3.936 1.590 1.00 93.44 100 LEU A O 1
ATOM 836 N N . ASN A 1 101 ? 8.571 -2.708 -0.269 1.00 94.88 101 ASN A N 1
ATOM 837 C CA . ASN A 1 101 ? 7.165 -2.404 -0.075 1.00 94.88 101 ASN A CA 1
ATOM 838 C C . ASN A 1 101 ? 6.293 -3.671 -0.012 1.00 94.88 101 ASN A C 1
ATOM 840 O O . ASN A 1 101 ? 5.311 -3.698 0.726 1.00 94.88 101 ASN A O 1
ATOM 844 N N . ILE A 1 102 ? 6.680 -4.753 -0.701 1.00 93.38 102 ILE A N 1
ATOM 845 C CA . ILE A 1 102 ? 5.945 -6.027 -0.674 1.00 93.38 102 ILE A CA 1
ATOM 846 C C . ILE A 1 102 ? 5.804 -6.629 0.724 1.00 93.38 102 ILE A C 1
ATOM 848 O O . ILE A 1 102 ? 4.801 -7.284 1.004 1.00 93.38 102 ILE A O 1
ATOM 852 N N . ILE A 1 103 ? 6.767 -6.369 1.611 1.00 93.62 103 ILE A N 1
ATOM 853 C CA . ILE A 1 103 ? 6.771 -6.879 2.983 1.00 93.62 103 ILE A CA 1
ATOM 854 C C . ILE A 1 103 ? 5.536 -6.367 3.732 1.00 93.62 103 ILE A C 1
ATOM 856 O O . ILE A 1 103 ? 4.859 -7.150 4.393 1.00 93.62 103 ILE A O 1
ATOM 860 N N . PHE A 1 104 ? 5.179 -5.089 3.567 1.00 93.81 104 PHE A N 1
ATOM 861 C CA . PHE A 1 104 ? 4.006 -4.514 4.229 1.00 93.81 104 PHE A CA 1
ATOM 862 C C . PHE A 1 104 ? 2.698 -5.168 3.769 1.00 93.81 104 PHE A C 1
ATOM 864 O O . PHE A 1 104 ? 1.835 -5.475 4.591 1.00 93.81 104 PHE A O 1
ATOM 871 N N . TRP A 1 105 ? 2.567 -5.466 2.474 1.00 93.31 105 TRP A N 1
ATOM 872 C CA . TRP A 1 105 ? 1.386 -6.160 1.949 1.00 93.31 105 TRP A CA 1
ATOM 873 C C . TRP A 1 105 ? 1.293 -7.610 2.431 1.00 93.31 105 TRP A C 1
ATOM 875 O O . TRP A 1 105 ? 0.192 -8.125 2.602 1.00 93.31 105 TRP A O 1
ATOM 885 N N . TYR A 1 106 ? 2.429 -8.264 2.692 1.00 92.81 106 TYR A N 1
ATOM 886 C CA . TYR A 1 106 ? 2.448 -9.578 3.335 1.00 92.81 106 TYR A CA 1
ATOM 887 C C . TYR A 1 106 ? 2.058 -9.513 4.811 1.00 92.81 106 TYR A C 1
ATOM 889 O O . TYR A 1 106 ? 1.291 -10.358 5.263 1.00 92.81 106 TYR A O 1
ATOM 897 N N . VAL A 1 107 ? 2.511 -8.499 5.553 1.00 91.94 107 VAL A N 1
ATOM 898 C CA . VAL A 1 107 ? 2.067 -8.274 6.940 1.00 91.94 107 VAL A CA 1
ATOM 899 C C . VAL A 1 107 ? 0.554 -8.049 6.992 1.00 91.94 107 VAL A C 1
ATOM 901 O O . VAL A 1 107 ? -0.109 -8.607 7.862 1.00 91.94 107 VAL A O 1
ATOM 904 N N . ARG A 1 108 ? -0.028 -7.338 6.018 1.00 91.94 108 ARG A N 1
ATOM 905 C CA . ARG A 1 108 ? -1.488 -7.175 5.901 1.00 91.94 108 ARG A CA 1
ATOM 906 C C . ARG A 1 108 ? -2.235 -8.505 5.734 1.00 91.94 108 ARG A C 1
ATOM 908 O O . ARG A 1 108 ? -3.366 -8.617 6.192 1.00 91.94 108 ARG A O 1
ATOM 915 N N . LEU A 1 109 ? -1.617 -9.542 5.157 1.00 90.81 109 LEU A N 1
ATOM 916 C CA . LEU A 1 109 ? -2.236 -10.875 5.096 1.00 90.81 109 LEU A CA 1
ATOM 917 C C . LEU A 1 109 ? -2.401 -11.520 6.478 1.00 90.81 109 LEU A C 1
ATOM 919 O O . LEU A 1 109 ? -3.302 -12.341 6.647 1.00 90.81 109 LEU A O 1
ATOM 923 N N . LEU A 1 110 ? -1.581 -11.146 7.467 1.00 90.06 110 LEU A N 1
ATOM 924 C CA . LEU A 1 110 ? -1.747 -11.620 8.844 1.00 90.06 110 LEU A CA 1
ATOM 925 C C . LEU A 1 110 ? -3.047 -11.103 9.464 1.00 90.06 110 LEU A C 1
ATOM 927 O O . LEU A 1 110 ? -3.658 -11.832 10.238 1.00 90.06 110 LEU A O 1
ATOM 931 N N . ASP A 1 111 ? -3.499 -9.904 9.088 1.00 89.94 111 ASP A N 1
ATOM 932 C CA . ASP A 1 111 ? -4.787 -9.351 9.526 1.00 89.94 111 ASP A CA 1
ATOM 933 C C . ASP A 1 111 ? -5.955 -10.201 8.995 1.00 89.94 111 ASP A C 1
ATOM 935 O O . ASP A 1 111 ? -6.847 -10.598 9.740 1.00 89.94 111 ASP A O 1
ATOM 939 N N . PHE A 1 112 ? -5.896 -10.617 7.724 1.00 89.25 112 PHE A N 1
ATOM 940 C CA . PHE A 1 112 ? -6.882 -11.552 7.167 1.00 89.25 112 PHE A CA 1
ATOM 941 C C . PHE A 1 112 ? -6.826 -12.933 7.831 1.00 89.25 112 PHE A C 1
ATOM 943 O O . PHE A 1 112 ? -7.865 -13.549 8.068 1.00 89.25 112 PHE A O 1
ATOM 950 N N . LEU A 1 113 ? -5.624 -13.422 8.153 1.00 89.44 113 LEU A N 1
ATOM 951 C CA . LEU A 1 113 ? -5.444 -14.684 8.870 1.00 89.44 113 LEU A CA 1
ATOM 952 C C . LEU A 1 113 ? -6.008 -14.604 10.296 1.00 89.44 113 LEU A C 1
ATOM 954 O O 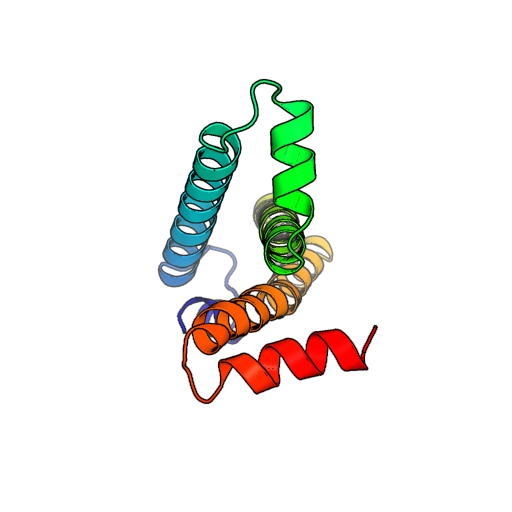. LEU A 1 113 ? -6.525 -15.598 10.811 1.00 89.44 113 LEU A O 1
ATOM 958 N N . ALA A 1 114 ? -5.932 -13.428 10.924 1.00 88.25 114 ALA A N 1
ATOM 959 C CA . ALA A 1 114 ? -6.328 -13.238 12.309 1.00 88.25 114 ALA A CA 1
ATOM 960 C C . ALA A 1 114 ? -7.837 -13.418 12.547 1.00 88.25 114 ALA A C 1
ATOM 962 O O . ALA A 1 114 ? -8.257 -13.679 13.673 1.00 88.25 114 ALA A O 1
ATOM 963 N N . VAL A 1 115 ? -8.649 -13.348 11.489 1.00 89.56 115 VAL A N 1
ATOM 9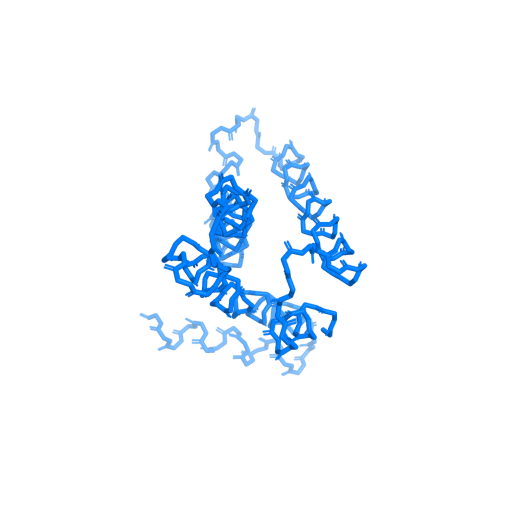64 C CA . VAL A 1 115 ? -10.100 -13.583 11.542 1.00 89.56 115 VAL A CA 1
ATOM 965 C C . VAL A 1 115 ? -10.438 -15.063 11.787 1.00 89.56 115 VAL A C 1
ATOM 967 O O . VAL A 1 115 ? -11.514 -15.384 12.292 1.00 89.56 115 VAL A O 1
ATOM 970 N N . ASN A 1 116 ? -9.531 -15.992 11.464 1.00 91.19 116 ASN A N 1
ATOM 971 C CA . ASN A 1 116 ? -9.753 -17.416 11.711 1.00 91.19 116 ASN A CA 1
ATOM 972 C C . ASN A 1 116 ? -9.6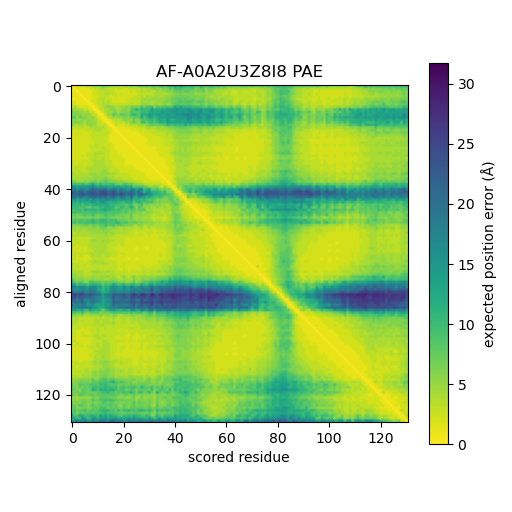51 -17.746 13.213 1.00 91.19 116 ASN A C 1
ATOM 974 O O . ASN A 1 116 ? -8.672 -17.387 13.863 1.00 91.19 116 ASN A O 1
ATOM 978 N N . GLN A 1 117 ? -10.595 -18.532 13.741 1.00 84.88 117 GLN A N 1
ATOM 979 C CA . GLN A 1 117 ? -10.670 -18.910 15.164 1.00 84.88 117 GLN A CA 1
ATOM 980 C C . GLN A 1 117 ? -9.397 -19.590 15.685 1.00 84.88 117 GLN A C 1
ATOM 982 O O . GLN A 1 117 ? -9.026 -19.411 16.841 1.00 84.88 117 GLN A O 1
ATOM 987 N N . GLN A 1 118 ? -8.722 -20.364 14.834 1.00 88.88 118 GLN A N 1
ATOM 988 C CA . GLN A 1 118 ? -7.504 -21.080 15.212 1.00 88.88 118 GLN A CA 1
ATOM 989 C C . GLN A 1 118 ? -6.247 -20.215 15.067 1.00 88.88 118 GLN A C 1
ATOM 991 O O . GLN A 1 118 ? -5.356 -20.301 15.903 1.00 88.88 118 GLN A O 1
ATOM 996 N N . ALA A 1 119 ? -6.161 -19.382 14.025 1.00 84.88 119 ALA A N 1
ATOM 997 C CA . ALA A 1 119 ? -4.950 -18.620 13.705 1.00 84.88 119 ALA A CA 1
ATOM 998 C C . ALA A 1 119 ? -4.901 -17.228 14.364 1.00 84.88 119 ALA A C 1
ATOM 1000 O O . ALA A 1 119 ? -3.816 -16.732 14.670 1.00 84.88 119 ALA A O 1
ATOM 1001 N N . GLY A 1 120 ? -6.060 -16.626 14.643 1.00 87.94 120 GLY A N 1
ATOM 1002 C CA . GLY A 1 120 ? -6.205 -15.330 15.311 1.00 87.94 120 GLY A CA 1
ATOM 1003 C C . GLY A 1 120 ? -5.454 -15.203 16.628 1.00 87.94 120 GLY A C 1
ATOM 1004 O O . GLY A 1 120 ? -4.660 -14.268 16.773 1.00 87.94 120 GLY A O 1
ATOM 1005 N N . PRO A 1 121 ? -5.618 -16.151 17.569 1.00 90.06 121 PRO A 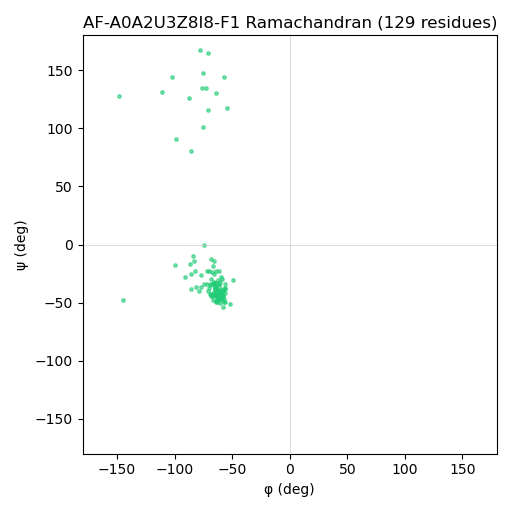N 1
ATOM 1006 C CA . PRO A 1 121 ? -4.899 -16.107 18.835 1.00 90.06 121 PRO A CA 1
ATOM 1007 C C . PRO A 1 121 ? -3.376 -16.053 18.661 1.00 90.06 121 PRO A C 1
ATOM 1009 O O . PRO A 1 121 ? -2.719 -15.309 19.385 1.00 90.06 121 PRO A O 1
ATOM 1012 N N . TYR A 1 122 ? -2.814 -16.764 17.676 1.00 90.00 122 TYR A N 1
ATOM 1013 C CA . TYR A 1 122 ? -1.368 -16.769 17.428 1.00 90.00 122 TYR A CA 1
ATOM 1014 C C . TYR A 1 122 ? -0.857 -15.423 16.912 1.00 90.00 122 TYR A C 1
ATOM 1016 O O . TYR A 1 122 ? 0.154 -14.929 17.408 1.00 90.00 122 TYR A O 1
ATOM 1024 N N . VAL A 1 123 ? -1.562 -14.796 15.965 1.00 86.69 123 VAL A N 1
ATOM 1025 C CA . VAL A 1 123 ? -1.173 -13.477 15.433 1.00 86.69 123 VAL A CA 1
ATOM 1026 C C . VAL A 1 123 ? -1.193 -12.425 16.546 1.00 86.69 123 VAL A C 1
ATOM 1028 O O . VAL A 1 123 ? -0.228 -11.678 16.718 1.00 86.69 123 VAL A O 1
ATOM 1031 N N . MET A 1 124 ? -2.249 -12.420 17.364 1.00 86.38 124 MET A N 1
ATOM 1032 C CA . MET A 1 124 ? -2.373 -11.494 18.494 1.00 86.38 124 MET A CA 1
ATOM 1033 C C . MET A 1 124 ? -1.330 -11.757 19.590 1.00 86.38 124 MET A C 1
ATOM 1035 O O . MET A 1 124 ? -0.864 -10.819 20.235 1.00 86.38 124 MET A O 1
ATOM 1039 N N . MET A 1 125 ? -0.951 -13.019 19.811 1.00 91.19 125 MET A N 1
ATOM 1040 C CA . MET A 1 125 ? 0.066 -13.401 20.794 1.00 91.19 125 MET A CA 1
ATOM 1041 C C . MET A 1 125 ? 1.460 -12.921 20.388 1.00 91.19 125 MET A C 1
ATOM 1043 O O . MET A 1 125 ? 2.165 -12.372 21.230 1.00 91.19 125 MET A O 1
ATOM 1047 N N . ILE A 1 126 ? 1.828 -13.048 19.107 1.00 88.88 126 ILE A N 1
ATOM 1048 C CA . ILE A 1 126 ? 3.098 -12.519 18.582 1.00 88.88 126 ILE A CA 1
ATOM 1049 C C . ILE A 1 126 ? 3.187 -11.011 18.835 1.00 88.88 126 ILE A C 1
ATOM 1051 O O . ILE A 1 126 ? 4.191 -10.541 19.365 1.00 88.88 126 ILE A O 1
ATOM 1055 N N . GLY A 1 127 ? 2.118 -10.264 18.538 1.00 83.75 127 GLY A N 1
ATOM 1056 C CA . GLY A 1 127 ? 2.076 -8.821 18.787 1.00 83.75 127 GLY A CA 1
ATOM 1057 C C . GLY A 1 127 ? 2.295 -8.452 20.259 1.00 83.75 127 GLY A C 1
ATOM 1058 O O . GLY A 1 127 ? 3.020 -7.506 20.541 1.00 83.75 127 GLY A O 1
ATOM 1059 N N . LYS A 1 128 ? 1.725 -9.228 21.191 1.00 86.25 128 LYS A N 1
ATOM 1060 C CA . LYS A 1 128 ? 1.844 -8.998 22.644 1.00 86.25 128 LYS A CA 1
ATOM 1061 C C . LYS A 1 128 ? 3.181 -9.418 23.251 1.00 86.25 128 LYS A C 1
ATOM 1063 O O . LYS A 1 128 ? 3.524 -8.928 24.315 1.00 86.25 128 LYS A O 1
ATOM 1068 N N . MET A 1 129 ? 3.878 -10.382 22.652 1.00 87.88 129 MET A N 1
ATOM 1069 C CA . MET A 1 129 ? 5.157 -10.881 23.177 1.00 87.88 129 MET A CA 1
ATOM 1070 C C . MET A 1 129 ? 6.353 -10.058 22.709 1.00 87.88 129 MET A C 1
ATOM 1072 O O . MET A 1 129 ? 7.393 -10.066 23.359 1.00 87.88 129 MET A O 1
ATOM 1076 N N . VAL A 1 130 ? 6.222 -9.397 21.560 1.00 83.38 130 VAL A N 1
ATOM 1077 C CA . VAL A 1 130 ? 7.270 -8.539 20.999 1.00 83.38 130 VAL A CA 1
ATOM 1078 C C . VAL A 1 130 ? 7.248 -7.134 21.625 1.00 83.38 130 VAL A C 1
ATOM 1080 O O . VAL A 1 130 ? 8.274 -6.457 21.599 1.00 83.38 130 VAL A O 1
ATOM 1083 N N . SER A 1 131 ? 6.108 -6.708 22.188 1.00 61.06 131 SER A N 1
ATOM 1084 C CA . SER A 1 131 ? 5.932 -5.452 22.939 1.00 61.06 131 SER A CA 1
ATOM 1085 C C . SER A 1 131 ? 6.313 -5.586 24.408 1.00 61.06 131 SER A C 1
ATOM 1087 O O . SER A 1 131 ? 7.015 -4.686 24.913 1.00 61.06 131 SER A O 1
#

pLDDT: mean 84.1, std 10.81, range [53.16, 95.38]

InterPro domains:
  IPR050927 Transient receptor potential cation channel M [PTHR13800] (1-130)